Protein AF-A0A327ZJC5-F1 (afdb_monomer)

pLDDT: mean 80.74, std 19.3, range [38.5, 96.38]

Structure (mmCIF, N/CA/C/O backbone):
data_AF-A0A327ZJC5-F1
#
_entry.id   AF-A0A327ZJC5-F1
#
loop_
_atom_site.group_PDB
_atom_site.id
_atom_site.type_symbol
_atom_site.label_atom_id
_atom_site.label_alt_id
_atom_site.label_comp_id
_atom_site.label_asym_id
_atom_site.label_entity_id
_atom_site.label_seq_id
_atom_site.pdbx_PDB_ins_code
_atom_site.Cartn_x
_atom_site.Cartn_y
_atom_site.Cartn_z
_atom_site.occupancy
_atom_site.B_iso_or_equiv
_atom_site.auth_seq_id
_atom_site.auth_comp_id
_atom_site.auth_asym_id
_atom_site.auth_atom_id
_atom_site.pdbx_PDB_model_num
ATOM 1 N N . MET A 1 1 ? 1.327 21.149 -17.222 1.00 41.56 1 MET A N 1
ATOM 2 C CA . MET A 1 1 ? 2.426 20.174 -17.108 1.00 41.56 1 MET A CA 1
ATOM 3 C C . MET A 1 1 ? 2.152 19.432 -15.823 1.00 41.56 1 MET A C 1
ATOM 5 O O . MET A 1 1 ? 2.289 20.045 -14.780 1.00 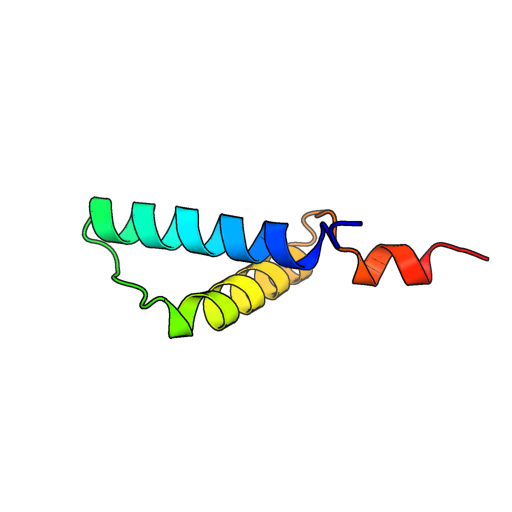41.56 1 MET A O 1
ATOM 9 N N . SER A 1 2 ? 1.599 18.225 -15.903 1.00 45.44 2 SER A N 1
ATOM 10 C CA . SER A 1 2 ? 1.329 17.417 -14.713 1.00 45.44 2 SER A CA 1
ATOM 11 C C . SER A 1 2 ? 2.579 16.603 -14.426 1.00 45.44 2 SER A C 1
ATOM 13 O O . SER A 1 2 ? 3.017 15.871 -15.310 1.00 45.44 2 SER A O 1
ATOM 15 N N . GLU A 1 3 ? 3.166 16.788 -13.248 1.00 46.25 3 GLU A N 1
ATOM 16 C CA . GLU A 1 3 ? 4.197 15.920 -12.673 1.00 46.25 3 GLU A CA 1
ATOM 17 C C . GLU A 1 3 ? 3.567 14.529 -12.457 1.00 46.25 3 GLU A C 1
ATOM 19 O O . GLU A 1 3 ? 2.762 14.378 -11.543 1.00 46.25 3 GLU A O 1
ATOM 24 N N . PRO A 1 4 ? 3.809 13.525 -13.322 1.00 46.41 4 PRO A N 1
ATOM 25 C CA . PRO A 1 4 ? 2.938 12.350 -13.390 1.00 46.41 4 PRO A CA 1
ATOM 26 C C . PRO A 1 4 ? 3.349 11.186 -12.473 1.00 46.41 4 PRO A C 1
ATOM 28 O O . PRO A 1 4 ? 2.702 10.144 -12.507 1.00 46.41 4 PRO A O 1
ATOM 31 N N . ASP A 1 5 ? 4.423 11.308 -11.687 1.00 56.72 5 ASP A N 1
ATOM 32 C CA . 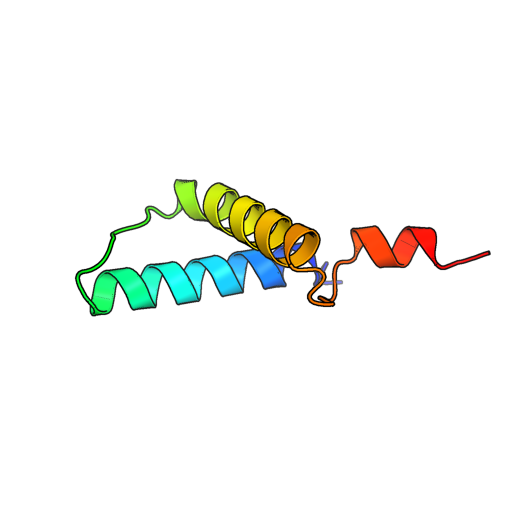ASP A 1 5 ? 5.156 10.103 -11.277 1.00 56.72 5 ASP A CA 1
ATOM 33 C C . ASP A 1 5 ? 5.061 9.732 -9.782 1.00 56.72 5 ASP A C 1
ATOM 35 O O . ASP A 1 5 ? 4.715 8.592 -9.476 1.00 56.72 5 ASP A O 1
ATOM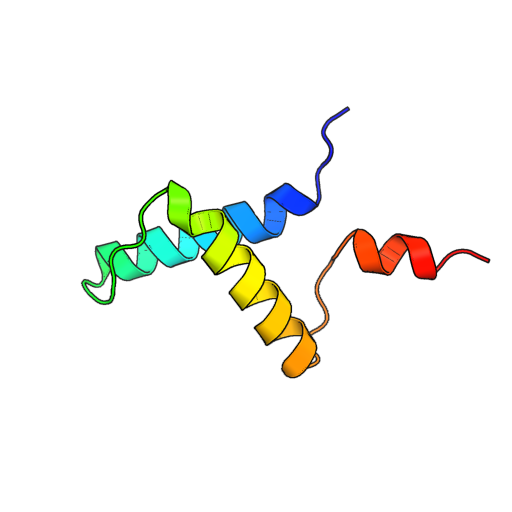 39 N N . GLN A 1 6 ? 5.188 10.681 -8.837 1.00 55.19 6 GLN A N 1
ATOM 40 C CA . GLN A 1 6 ? 4.857 10.407 -7.418 1.00 55.19 6 GLN A CA 1
ATOM 41 C C . GLN A 1 6 ? 3.378 10.037 -7.220 1.00 55.19 6 GLN A C 1
ATOM 43 O O . GLN A 1 6 ? 3.020 9.302 -6.296 1.00 55.19 6 GLN A O 1
ATOM 48 N N . ASP A 1 7 ? 2.526 10.502 -8.130 1.00 67.31 7 ASP A N 1
ATOM 49 C CA . ASP A 1 7 ? 1.090 10.269 -8.099 1.00 67.31 7 ASP A CA 1
ATOM 50 C C . ASP A 1 7 ? 0.746 8.782 -8.309 1.00 67.31 7 ASP A C 1
ATOM 52 O O . ASP A 1 7 ? -0.211 8.281 -7.728 1.00 67.31 7 ASP A O 1
ATOM 56 N N . THR A 1 8 ? 1.564 8.022 -9.052 1.00 82.94 8 THR A N 1
ATOM 57 C CA . THR A 1 8 ? 1.231 6.632 -9.424 1.00 82.94 8 THR A CA 1
ATOM 58 C C . THR A 1 8 ? 1.251 5.680 -8.221 1.00 82.94 8 THR A C 1
ATOM 60 O O . THR A 1 8 ? 0.339 4.864 -8.047 1.00 82.94 8 THR A O 1
ATOM 63 N N . LEU A 1 9 ? 2.262 5.780 -7.349 1.00 88.88 9 LEU A N 1
ATOM 64 C CA . LEU A 1 9 ? 2.337 4.954 -6.136 1.00 88.88 9 LEU A CA 1
ATOM 65 C C . LEU A 1 9 ? 1.307 5.380 -5.087 1.00 88.88 9 LEU A C 1
ATOM 67 O O . LEU A 1 9 ? 0.754 4.517 -4.406 1.00 88.88 9 LEU A O 1
ATOM 71 N N . ARG A 1 10 ? 0.998 6.679 -4.995 1.00 90.19 10 ARG A N 1
ATOM 72 C CA . ARG A 1 10 ? -0.069 7.193 -4.127 1.00 90.19 10 ARG A CA 1
ATOM 73 C C . ARG A 1 10 ? -1.445 6.697 -4.574 1.00 90.19 10 ARG A C 1
ATOM 75 O O . ARG A 1 10 ? -2.179 6.144 -3.763 1.00 90.19 10 ARG A O 1
ATOM 82 N N . GLN A 1 11 ? -1.758 6.788 -5.866 1.00 91.19 11 GLN A N 1
ATOM 83 C CA . GLN A 1 11 ? -2.988 6.231 -6.441 1.00 91.19 11 GLN A CA 1
ATOM 84 C C . GLN A 1 11 ? -3.081 4.711 -6.241 1.00 91.19 11 GLN A C 1
ATOM 86 O O . GLN A 1 11 ? -4.161 4.166 -6.017 1.00 91.19 11 GLN A O 1
ATOM 91 N N . THR A 1 12 ? -1.951 4.004 -6.320 1.00 92.50 12 THR A N 1
ATOM 92 C CA . THR A 1 12 ? -1.905 2.562 -6.037 1.00 92.50 12 THR A CA 1
ATOM 93 C C . THR A 1 12 ? -2.176 2.283 -4.556 1.00 92.50 12 THR A C 1
ATOM 95 O O . THR A 1 12 ? -2.929 1.364 -4.233 1.00 92.50 12 THR A O 1
ATOM 98 N N . ALA A 1 13 ? -1.604 3.082 -3.650 1.00 94.31 13 ALA A N 1
ATOM 99 C CA . ALA A 1 13 ? -1.858 2.988 -2.216 1.00 94.31 13 ALA A CA 1
ATOM 100 C C . ALA A 1 13 ? -3.338 3.230 -1.883 1.00 94.31 13 ALA A C 1
ATOM 102 O O . ALA A 1 13 ? -3.914 2.463 -1.117 1.00 94.31 13 ALA A O 1
ATOM 103 N N . GLU A 1 14 ? -3.969 4.223 -2.511 1.00 95.25 14 GLU A N 1
ATOM 104 C CA . GLU A 1 14 ? -5.401 4.507 -2.364 1.00 95.25 14 GLU A CA 1
ATOM 105 C C . GLU A 1 14 ? -6.269 3.315 -2.797 1.00 95.25 14 GLU A C 1
ATOM 107 O O . GLU A 1 14 ? -7.131 2.863 -2.046 1.00 95.25 14 GLU A O 1
ATOM 112 N N . GLN A 1 15 ? -5.987 2.722 -3.961 1.00 95.44 15 GLN A N 1
ATOM 113 C CA . GLN A 1 15 ? -6.710 1.536 -4.439 1.00 95.44 15 GLN A CA 1
ATOM 114 C C . GLN A 1 15 ? -6.544 0.324 -3.510 1.00 95.44 15 GLN A C 1
ATOM 116 O O . GLN A 1 15 ? -7.480 -0.452 -3.311 1.00 95.44 15 GLN A O 1
ATOM 121 N N . ILE A 1 16 ? -5.356 0.144 -2.928 1.00 95.44 16 ILE A N 1
ATOM 122 C CA . ILE A 1 16 ? -5.095 -0.930 -1.962 1.00 95.44 16 ILE A CA 1
ATOM 123 C C . ILE A 1 16 ? -5.847 -0.677 -0.651 1.00 95.44 16 ILE A C 1
ATOM 125 O O . ILE A 1 16 ? -6.445 -1.608 -0.110 1.00 95.44 16 ILE A O 1
ATOM 129 N N . ALA A 1 17 ? -5.851 0.565 -0.162 1.00 95.75 17 ALA A N 1
ATOM 130 C CA . ALA A 1 17 ? -6.600 0.978 1.020 1.00 95.75 17 ALA A CA 1
ATOM 131 C C . ALA A 1 17 ? -8.106 0.728 0.856 1.00 95.75 17 ALA A C 1
ATOM 133 O O . ALA A 1 17 ? -8.735 0.130 1.734 1.00 95.75 17 ALA A O 1
ATOM 134 N N . ASP A 1 18 ? -8.665 1.108 -0.294 1.00 95.31 18 ASP A N 1
ATOM 135 C CA . ASP A 1 18 ? -10.065 0.866 -0.635 1.00 95.31 18 ASP A CA 1
ATOM 136 C C . ASP A 1 18 ? -10.384 -0.638 -0.669 1.00 95.31 18 ASP A C 1
ATOM 138 O O . ASP A 1 18 ? -11.349 -1.093 -0.048 1.00 95.31 18 ASP A O 1
ATOM 142 N N . LEU A 1 19 ? -9.524 -1.444 -1.302 1.00 96.38 19 LEU A N 1
ATOM 143 C CA . LEU A 1 19 ? -9.682 -2.898 -1.353 1.00 96.38 19 LEU A CA 1
ATOM 144 C C . LEU A 1 19 ? -9.636 -3.532 0.047 1.00 96.38 19 LEU A C 1
ATOM 146 O O . LEU A 1 19 ? -10.438 -4.420 0.354 1.00 96.38 19 LEU A O 1
ATOM 150 N N . TRP A 1 20 ? -8.709 -3.101 0.904 1.00 95.62 20 TRP A N 1
ATOM 151 C CA . TRP A 1 20 ? -8.614 -3.586 2.281 1.00 95.62 20 TRP A CA 1
ATOM 152 C C . TRP A 1 20 ? -9.852 -3.233 3.096 1.00 95.62 20 TRP A C 1
ATOM 154 O O . TRP A 1 20 ? -10.346 -4.097 3.828 1.00 95.62 20 TRP A O 1
ATOM 164 N N . SER A 1 21 ? -10.382 -2.022 2.926 1.00 94.25 21 SER A N 1
ATOM 165 C CA . SER A 1 21 ? -11.596 -1.580 3.608 1.00 94.25 21 SER A CA 1
ATOM 166 C C . SER A 1 21 ? -12.812 -2.386 3.148 1.00 94.25 21 SER A C 1
ATOM 168 O O . SER A 1 21 ? -13.503 -2.986 3.974 1.00 94.25 21 SER A O 1
ATOM 170 N N . HIS A 1 22 ? -13.004 -2.526 1.832 1.00 94.75 22 HIS A N 1
ATOM 171 C CA . HIS A 1 22 ? -14.085 -3.320 1.242 1.00 94.75 22 HIS A CA 1
ATOM 172 C C . HIS A 1 22 ? -14.062 -4.791 1.669 1.00 94.75 22 HIS A C 1
ATOM 174 O O . HIS A 1 22 ? -15.108 -5.438 1.761 1.00 94.75 22 HIS A O 1
ATOM 180 N N . ARG A 1 23 ? -12.874 -5.347 1.923 1.00 94.88 23 ARG A N 1
ATOM 181 C CA . ARG A 1 23 ? -12.702 -6.731 2.385 1.00 94.88 23 ARG A CA 1
ATOM 182 C C . ARG A 1 23 ? -12.752 -6.881 3.906 1.00 94.88 23 ARG A C 1
ATOM 184 O O . ARG A 1 23 ? -12.700 -8.013 4.380 1.00 94.88 23 ARG A O 1
ATOM 191 N N . GLY A 1 24 ? -12.847 -5.785 4.660 1.00 93.38 24 GLY A N 1
ATOM 192 C CA . GLY A 1 24 ? -12.789 -5.797 6.122 1.00 93.38 24 GLY A CA 1
ATOM 193 C C . GLY A 1 24 ? -11.428 -6.233 6.676 1.00 93.38 24 GLY A C 1
ATOM 194 O O . GLY A 1 24 ? -11.364 -6.763 7.781 1.00 93.38 24 GLY A O 1
ATOM 195 N N . TYR A 1 25 ? -10.354 -6.064 5.899 1.00 93.88 25 TYR A N 1
ATOM 196 C CA . TYR A 1 25 ? -8.996 -6.441 6.293 1.00 93.88 25 TYR A CA 1
ATOM 197 C C . TYR A 1 25 ? -8.331 -5.350 7.137 1.00 93.88 25 TYR A C 1
ATOM 199 O O . TYR A 1 25 ? -7.840 -5.618 8.231 1.00 93.88 25 TYR A O 1
ATOM 207 N N . ALA A 1 26 ? -8.327 -4.119 6.628 1.00 92.31 26 ALA A N 1
ATOM 208 C CA . ALA A 1 26 ? -7.749 -2.954 7.285 1.00 92.31 26 ALA A CA 1
ATOM 209 C C . ALA A 1 26 ? -8.438 -1.678 6.789 1.00 92.31 26 ALA A C 1
ATOM 211 O O . ALA A 1 26 ? -8.949 -1.639 5.671 1.00 92.31 26 ALA A O 1
ATOM 212 N N . PHE A 1 27 ? -8.432 -0.637 7.617 1.00 92.88 27 PHE A N 1
ATOM 213 C CA . PHE A 1 27 ? -8.845 0.707 7.231 1.00 92.88 27 PHE A CA 1
ATOM 214 C C . PHE A 1 27 ? -7.616 1.610 7.263 1.00 92.88 27 PHE A C 1
ATOM 216 O O . PHE A 1 27 ? -6.917 1.650 8.275 1.00 92.88 27 PHE A O 1
ATOM 223 N N . VAL A 1 28 ? -7.345 2.286 6.152 1.00 92.06 28 VAL A N 1
ATOM 224 C CA . VAL A 1 28 ? -6.224 3.217 6.007 1.00 92.06 28 VAL A CA 1
ATOM 225 C C . VAL A 1 28 ? -6.824 4.601 5.825 1.00 92.06 28 VAL A C 1
ATOM 227 O O . VAL A 1 28 ? -7.650 4.806 4.938 1.00 92.06 28 VAL A O 1
ATOM 230 N N . GLU A 1 29 ? -6.448 5.527 6.699 1.00 93.44 29 GLU A N 1
ATOM 231 C CA . GLU A 1 29 ? -6.874 6.923 6.608 1.00 93.44 29 GLU A CA 1
AT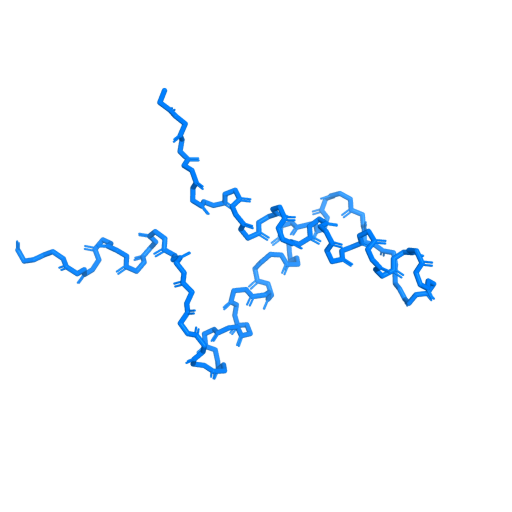OM 232 C C . GLU A 1 29 ? -6.142 7.642 5.468 1.00 93.44 29 GLU A C 1
ATOM 234 O O . GLU A 1 29 ? -5.025 7.269 5.114 1.00 93.44 29 GLU A O 1
ATOM 239 N N . ASP A 1 30 ? -6.745 8.705 4.931 1.00 90.50 30 ASP A N 1
ATOM 240 C CA . ASP A 1 30 ? -6.174 9.494 3.827 1.00 90.50 30 ASP A CA 1
ATOM 241 C C . ASP A 1 30 ? -4.757 10.018 4.141 1.00 90.50 30 ASP A C 1
ATOM 243 O O . ASP A 1 30 ? -3.841 9.884 3.331 1.00 90.50 30 ASP A O 1
ATOM 247 N N . ASP A 1 31 ? -4.540 10.494 5.372 1.00 93.06 31 ASP A N 1
ATOM 248 C CA . ASP A 1 31 ? -3.234 10.972 5.859 1.00 93.06 31 ASP A CA 1
ATOM 249 C C . ASP A 1 31 ? -2.165 9.858 5.906 1.00 93.06 31 ASP A C 1
ATOM 251 O O . ASP A 1 31 ? -0.965 10.118 5.851 1.00 93.06 31 ASP A O 1
ATOM 255 N N . GLN A 1 32 ? -2.583 8.587 5.942 1.00 93.75 32 GLN A N 1
ATOM 256 C CA . GLN A 1 32 ? -1.683 7.431 5.954 1.00 93.75 32 GLN A CA 1
ATOM 257 C C . GLN A 1 32 ? -1.339 6.916 4.546 1.00 93.75 32 GLN A C 1
ATOM 259 O O . GLN A 1 32 ? -0.470 6.046 4.413 1.00 93.75 32 GLN A O 1
ATOM 264 N N . LEU A 1 33 ? -1.973 7.437 3.487 1.00 93.62 33 LEU A N 1
ATOM 265 C CA . LEU A 1 33 ? -1.750 6.975 2.113 1.00 93.62 33 LEU A CA 1
ATOM 266 C C . LEU A 1 33 ? -0.306 7.193 1.644 1.00 93.62 33 LEU A C 1
ATOM 268 O O . LEU A 1 33 ? 0.250 6.315 0.983 1.00 93.62 33 LEU A O 1
ATOM 272 N N . ASP A 1 34 ? 0.344 8.291 2.041 1.00 92.00 34 ASP A N 1
ATOM 273 C CA . ASP A 1 34 ? 1.772 8.520 1.757 1.00 92.00 34 ASP A CA 1
ATOM 274 C C . ASP A 1 34 ? 2.678 7.480 2.433 1.00 92.00 34 ASP A C 1
ATOM 276 O O . ASP A 1 34 ? 3.642 6.981 1.840 1.00 92.00 34 ASP A O 1
ATOM 280 N N . GLY A 1 35 ? 2.353 7.103 3.673 1.00 93.19 35 GLY A N 1
ATOM 281 C CA . GLY A 1 35 ? 3.069 6.059 4.406 1.00 93.19 35 GLY A CA 1
ATOM 282 C C . GLY A 1 35 ? 2.920 4.689 3.742 1.00 93.19 35 GLY A C 1
ATOM 283 O O . GLY A 1 35 ? 3.892 3.934 3.614 1.00 93.19 35 GLY A O 1
ATOM 284 N N . LEU A 1 36 ? 1.719 4.384 3.250 1.00 94.19 36 LEU A N 1
ATOM 285 C CA . LEU A 1 36 ? 1.453 3.168 2.490 1.00 94.19 36 LEU A CA 1
ATOM 286 C C . LEU A 1 36 ? 2.192 3.170 1.144 1.00 94.19 36 LEU A C 1
ATOM 288 O O . LEU A 1 36 ? 2.857 2.185 0.823 1.00 94.19 36 LEU A O 1
ATOM 292 N N . ALA A 1 37 ? 2.162 4.273 0.395 1.00 92.94 37 ALA A N 1
ATOM 293 C CA . ALA A 1 37 ? 2.902 4.422 -0.859 1.00 92.94 37 ALA A CA 1
ATOM 294 C C . ALA A 1 37 ? 4.415 4.228 -0.656 1.00 92.94 37 ALA A C 1
ATOM 296 O O . ALA A 1 37 ? 5.057 3.477 -1.394 1.00 92.94 37 ALA A O 1
ATOM 297 N N . THR A 1 38 ? 4.973 4.813 0.408 1.00 92.38 38 THR A N 1
ATOM 298 C CA . THR A 1 38 ? 6.383 4.635 0.797 1.00 92.38 38 THR A CA 1
ATOM 299 C C . THR A 1 38 ? 6.703 3.173 1.120 1.00 92.38 38 THR A C 1
ATOM 301 O O . THR A 1 38 ? 7.732 2.640 0.698 1.00 92.38 38 THR A O 1
ATOM 304 N N . THR A 1 39 ? 5.801 2.489 1.825 1.00 94.12 39 THR A N 1
ATOM 305 C CA . THR A 1 39 ? 5.953 1.067 2.163 1.00 94.12 39 THR A CA 1
ATOM 306 C C . THR A 1 39 ? 5.911 0.185 0.914 1.00 94.12 39 THR A C 1
ATOM 308 O O . THR A 1 39 ? 6.728 -0.726 0.775 1.00 94.12 39 THR A O 1
ATOM 311 N N . LEU A 1 40 ? 5.006 0.475 -0.026 1.00 92.44 40 LEU A N 1
ATOM 312 C CA . LEU A 1 40 ? 4.915 -0.221 -1.311 1.00 92.44 40 LEU A CA 1
ATOM 313 C C . LEU A 1 40 ? 6.186 -0.025 -2.140 1.00 92.44 40 LEU A C 1
ATOM 315 O O . LEU A 1 40 ? 6.727 -1.001 -2.658 1.00 92.44 40 LEU A O 1
ATOM 319 N N . ARG A 1 41 ? 6.717 1.202 -2.196 1.00 91.31 41 ARG A N 1
ATOM 320 C CA . ARG A 1 41 ? 7.995 1.511 -2.853 1.00 91.31 41 ARG A CA 1
ATOM 321 C C . ARG A 1 41 ? 9.135 0.668 -2.281 1.00 91.31 41 ARG A C 1
ATOM 323 O O . ARG A 1 41 ? 9.861 0.004 -3.022 1.00 91.31 41 ARG A O 1
ATOM 330 N N . ALA A 1 42 ? 9.262 0.650 -0.953 1.00 92.19 42 ALA A N 1
ATOM 331 C CA . ALA A 1 42 ? 10.288 -0.128 -0.266 1.00 92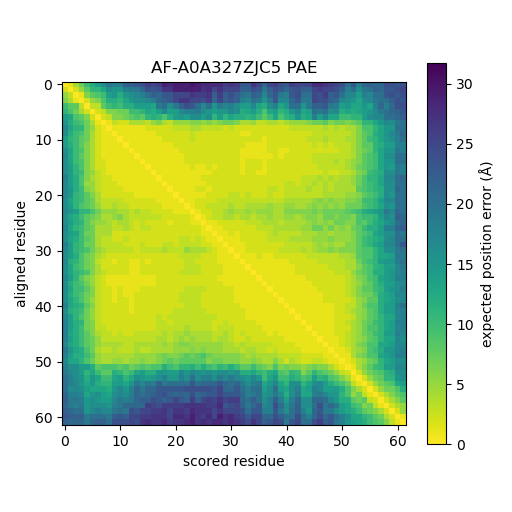.19 42 ALA A CA 1
ATOM 332 C C . ALA A 1 42 ? 10.135 -1.633 -0.534 1.00 92.19 42 ALA A C 1
ATOM 334 O O . ALA A 1 42 ? 11.121 -2.312 -0.824 1.00 92.19 42 ALA A O 1
ATOM 335 N N . PHE A 1 43 ? 8.904 -2.149 -0.498 1.00 94.00 43 PHE A N 1
ATOM 336 C CA . PHE A 1 43 ? 8.609 -3.543 -0.815 1.00 94.00 43 PHE A CA 1
ATOM 337 C C . PHE A 1 43 ? 9.046 -3.914 -2.236 1.00 94.00 43 PHE A C 1
ATOM 339 O O . PHE A 1 43 ? 9.760 -4.902 -2.407 1.00 94.00 43 PHE A O 1
ATOM 346 N N . LEU A 1 44 ? 8.669 -3.121 -3.243 1.00 92.19 44 LEU A N 1
ATOM 347 C CA . LEU A 1 44 ? 9.021 -3.377 -4.643 1.00 92.19 44 LEU A CA 1
ATOM 348 C C . LEU A 1 44 ? 10.542 -3.371 -4.850 1.00 92.19 44 LEU A C 1
ATOM 350 O O . LEU A 1 44 ? 11.078 -4.267 -5.506 1.00 92.19 44 LEU A O 1
ATOM 354 N N . CYS A 1 45 ? 11.242 -2.425 -4.218 1.00 90.12 45 CYS A N 1
ATOM 355 C CA . CYS A 1 45 ? 12.702 -2.338 -4.241 1.00 90.12 45 CYS A CA 1
ATOM 356 C C . CYS A 1 45 ? 13.366 -3.582 -3.623 1.00 90.12 45 CYS A C 1
ATOM 358 O O . CYS A 1 45 ? 14.217 -4.218 -4.250 1.00 90.12 45 CYS A O 1
ATOM 360 N N . VAL A 1 46 ? 12.931 -3.993 -2.426 1.00 95.00 46 VAL A N 1
ATOM 361 C CA . VAL A 1 46 ? 13.449 -5.189 -1.735 1.00 95.00 46 VAL A CA 1
ATOM 362 C C . VAL A 1 46 ? 13.156 -6.464 -2.528 1.00 95.00 46 VAL A C 1
ATOM 364 O O . VAL A 1 46 ? 14.021 -7.333 -2.650 1.00 95.00 46 VAL A O 1
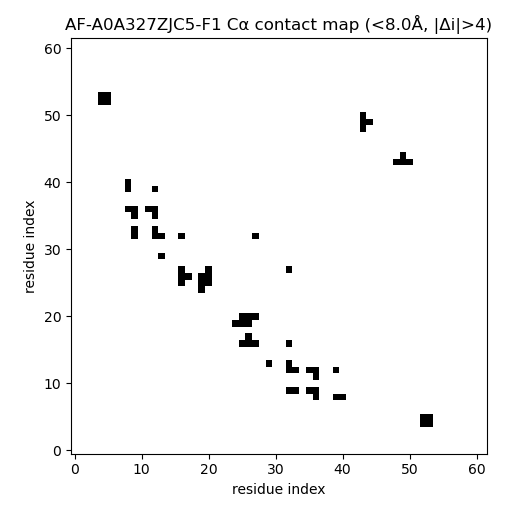ATOM 367 N N . ALA A 1 47 ? 11.963 -6.564 -3.112 1.00 95.44 47 ALA A N 1
ATOM 368 C CA . ALA A 1 47 ? 11.549 -7.685 -3.947 1.00 95.44 47 ALA A CA 1
ATOM 369 C C . ALA A 1 47 ? 12.217 -7.690 -5.335 1.00 95.44 47 ALA A C 1
ATOM 371 O O . ALA A 1 47 ? 12.048 -8.654 -6.083 1.00 95.44 47 ALA A O 1
ATOM 372 N N . ARG A 1 48 ? 12.979 -6.640 -5.684 1.00 92.38 48 ARG A N 1
ATOM 373 C CA . ARG A 1 48 ? 13.579 -6.418 -7.011 1.00 92.38 48 ARG A CA 1
ATOM 374 C C . ARG A 1 48 ? 12.555 -6.478 -8.144 1.00 92.38 48 ARG A C 1
ATOM 376 O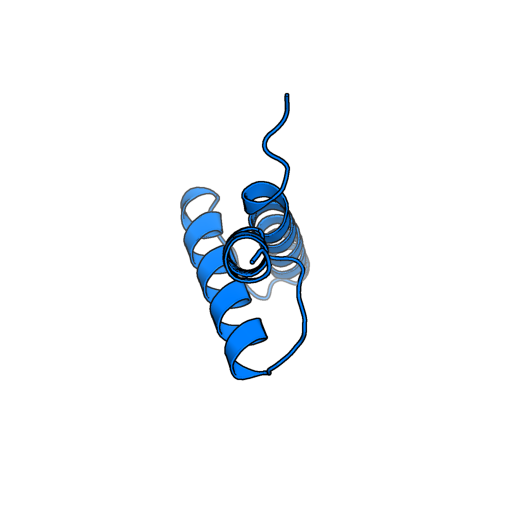 O . ARG A 1 48 ? 12.868 -6.912 -9.254 1.00 92.38 48 ARG A O 1
ATOM 383 N N . ILE A 1 49 ? 11.327 -6.061 -7.856 1.00 88.94 49 ILE A N 1
ATOM 384 C CA . ILE A 1 49 ? 10.283 -5.929 -8.863 1.00 88.94 49 ILE A CA 1
ATOM 385 C C . ILE A 1 49 ? 10.547 -4.600 -9.567 1.00 88.94 49 ILE A C 1
ATOM 387 O O . ILE A 1 49 ? 10.587 -3.579 -8.886 1.00 88.94 49 ILE A O 1
ATOM 391 N N . PRO A 1 50 ? 10.762 -4.577 -10.891 1.00 85.06 50 PRO A N 1
ATOM 392 C CA . PRO A 1 50 ? 10.932 -3.322 -11.602 1.00 85.06 50 PRO A CA 1
ATOM 393 C C . PRO A 1 50 ? 9.620 -2.538 -11.550 1.00 85.06 50 PRO A C 1
ATOM 395 O O . PRO A 1 50 ? 8.556 -3.067 -11.875 1.00 85.06 50 PRO A O 1
ATOM 398 N N . PHE A 1 51 ? 9.703 -1.276 -11.153 1.00 81.62 51 PHE A N 1
ATOM 399 C CA . PHE A 1 51 ? 8.593 -0.337 -11.190 1.00 81.62 51 PHE A CA 1
ATOM 400 C C . PHE A 1 51 ? 9.081 0.984 -11.773 1.00 81.62 51 PHE A C 1
ATOM 402 O O . PHE A 1 51 ? 10.265 1.310 -11.688 1.00 81.62 51 PHE A O 1
ATOM 409 N N . ASN A 1 52 ? 8.172 1.694 -12.436 1.00 74.25 52 ASN A N 1
ATOM 410 C CA . ASN A 1 52 ? 8.479 2.994 -13.005 1.00 74.25 52 ASN A CA 1
ATOM 411 C C . ASN A 1 52 ? 8.516 3.994 -11.850 1.00 74.25 52 ASN A C 1
ATOM 413 O O . ASN A 1 52 ? 7.484 4.275 -11.248 1.00 74.25 52 ASN A O 1
ATOM 417 N N . ASP A 1 53 ? 9.717 4.437 -11.508 1.00 66.94 53 ASP A N 1
ATOM 418 C CA . ASP A 1 53 ? 9.975 5.389 -10.439 1.00 66.94 53 ASP A CA 1
ATOM 419 C C . ASP A 1 53 ? 10.847 6.493 -11.025 1.00 66.94 53 ASP A C 1
ATOM 421 O O . ASP A 1 53 ? 11.968 6.236 -11.475 1.00 66.94 53 ASP A O 1
ATOM 425 N N . ALA A 1 54 ? 10.324 7.715 -11.068 1.00 58.66 54 ALA A N 1
ATOM 426 C CA . ALA A 1 54 ? 11.000 8.872 -11.645 1.00 58.66 54 ALA A CA 1
ATOM 427 C C . ALA A 1 54 ? 12.350 9.150 -10.979 1.00 58.66 54 ALA A C 1
ATOM 429 O O . ALA A 1 54 ? 13.253 9.658 -11.640 1.00 58.66 54 ALA A O 1
ATOM 430 N N . GLU A 1 55 ? 12.535 8.765 -9.715 1.00 54.50 55 GLU A N 1
ATOM 431 C CA . GLU A 1 55 ? 13.817 8.901 -9.015 1.00 54.50 55 GLU A CA 1
ATOM 432 C C . GLU A 1 55 ? 14.899 7.983 -9.617 1.00 54.50 55 GLU A C 1
ATOM 434 O O . GLU A 1 55 ? 16.084 8.306 -9.590 1.00 54.50 55 GLU A O 1
ATOM 439 N N . THR A 1 56 ? 14.504 6.863 -10.232 1.00 49.09 56 THR A N 1
ATOM 440 C CA . THR A 1 56 ? 15.431 5.932 -10.901 1.00 49.09 56 THR A CA 1
ATOM 441 C C . THR A 1 56 ? 15.726 6.342 -12.351 1.00 49.09 56 THR A C 1
ATOM 443 O O . THR A 1 56 ? 16.720 5.899 -12.926 1.00 49.09 56 THR A O 1
ATOM 446 N N . ALA A 1 57 ? 14.890 7.198 -12.951 1.00 47.81 57 ALA A N 1
ATOM 447 C CA . ALA A 1 57 ? 15.074 7.699 -14.314 1.00 47.81 57 ALA A CA 1
ATOM 448 C C . ALA A 1 57 ? 16.139 8.812 -14.410 1.00 47.81 57 ALA A C 1
ATOM 450 O O . ALA A 1 57 ? 16.800 8.929 -15.441 1.00 47.81 57 ALA A O 1
ATOM 451 N N . ASP A 1 58 ? 16.361 9.578 -13.335 1.00 45.09 58 ASP A N 1
ATOM 452 C CA . ASP A 1 58 ? 17.385 10.637 -13.276 1.00 45.09 58 ASP A CA 1
ATOM 453 C C . ASP A 1 58 ? 18.824 10.070 -13.286 1.00 45.09 58 ASP A C 1
ATOM 455 O O . ASP A 1 58 ? 19.725 10.626 -13.907 1.00 45.09 58 ASP A O 1
ATOM 459 N N . LEU A 1 59 ? 19.029 8.880 -12.710 1.00 48.91 59 LEU A N 1
ATOM 460 C CA . LEU A 1 59 ? 20.329 8.188 -12.653 1.00 48.91 59 LEU A CA 1
ATOM 461 C C . LEU A 1 59 ? 20.709 7.412 -13.929 1.00 48.91 59 LEU A C 1
ATOM 463 O O . LEU A 1 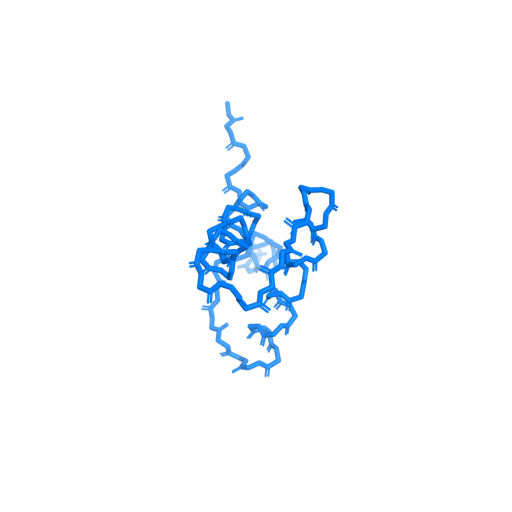59 ? 21.793 6.828 -13.987 1.00 48.91 59 LEU A O 1
ATOM 467 N N . ALA A 1 60 ? 19.843 7.387 -14.947 1.00 45.94 60 ALA A N 1
ATOM 468 C CA . ALA A 1 60 ? 20.051 6.628 -16.184 1.00 45.94 60 ALA A CA 1
ATOM 469 C C . ALA A 1 60 ? 20.473 7.486 -17.395 1.00 45.94 60 ALA A C 1
ATOM 471 O O . ALA A 1 60 ? 20.541 6.963 -18.510 1.00 45.94 60 ALA A O 1
ATOM 472 N N . THR A 1 61 ? 20.785 8.773 -17.198 1.00 38.50 61 THR A N 1
ATOM 473 C CA . THR A 1 61 ? 21.217 9.672 -18.283 1.00 38.50 61 THR A CA 1
ATOM 474 C C . THR A 1 61 ? 22.707 10.036 -18.130 1.00 38.50 61 THR A C 1
ATOM 476 O O . THR A 1 61 ? 23.049 10.684 -17.142 1.00 38.50 61 TH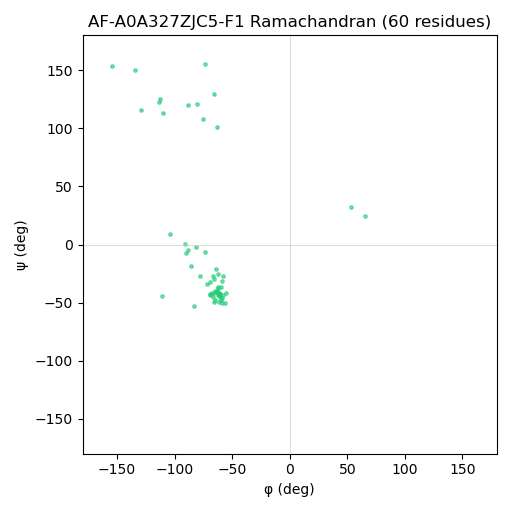R A O 1
ATOM 479 N N . PRO A 1 62 ? 23.608 9.608 -19.043 1.00 45.75 62 PRO A N 1
ATOM 480 C CA . PRO A 1 62 ? 24.987 10.106 -19.117 1.00 45.75 62 PRO A CA 1
ATOM 481 C C . PRO A 1 62 ? 25.087 11.520 -19.707 1.00 45.75 62 PRO A C 1
ATOM 483 O O . PRO A 1 62 ? 24.200 11.904 -20.506 1.00 45.75 62 PRO A O 1
#

Radius of gyration: 13.47 Å; Cα contacts (8 Å, |Δi|>4): 35; chains: 1; bounding box: 39×28×26 Å

Secondary structure (DSSP, 8-state):
----SHHHHHHHHHHHHHHHHHTTS----GGGHHHHHHHHHHHHHHTT-----HHHHHTT--

Solvent-accessible surface area (backbone atoms only — not comparable to full-atom values): 3785 Å² total; per-residue (Å²): 137,80,85,72,51,78,53,52,46,38,55,49,27,48,54,49,33,52,51,27,41,78,69,71,73,45,82,66,56,79,87,46,28,62,60,43,21,52,49,50,53,51,48,34,60,76,69,67,50,90,70,96,48,67,80,64,56,66,79,70,66,133

Sequence (62 aa):
MSEPDQDTLRQTAEQIADLWSHRGYAFVEDDQLDGLATTLRAFLCVARIPFNDAETADLATP

Mean predicted aligned error: 8.2 Å

Organism: NCBI:txid1287878

Foldseek 3Di:
DDPPALVVLLVVLVVVQVVCVVVVNDHADNVCSNVSSVVVVVVCVVVVPDDDHVVVVVVPDD